Protein AF-A0A5E4ME98-F1 (afdb_monomer)

Nearest PDB structures (foldseek):
  7upt-assembly1_D  TM=8.943E-01  e=2.321E-03  Homo sapiens

Foldseek 3Di:
DVVVVVVVVCVVPPPCPVVLVVLLVLLVVQCVVVVVPPPPDDDSVNSNVSSVDDDPVVDPDDPVNDPDCVVVVVVCCQQAVVCVVCVVVCVVPPVRHHDPDDDDDDD

Sequence (107 aa):
MAYFCVPWLIRKLNPNKQQKQRFEEIGREKLKSLGAKNVKNLTDHELMIASQLVILCDITVSWKSIAGLSAVIDGIKQTVIFPVQRKELLRNSTLTNPPRGILFKIE

pLDDT: mean 80.95, std 8.83, range [54.0, 91.25]

Organism: NCBI:txid506608

Mean predicted aligned error: 9.99 Å

Secondary structure (DSSP, 8-state):
-HHHHHHHHHHHS-THHHHHHHHHHHHHHHHHHTT-TT-----HHHHHHHHT---GGG----GGG--S-HHHHHHHIIIIIHHHH-HHHHTT-GGGPPPS-------

Solvent-accessible surface area (backbone atoms only — not comparable to full-atom values): 6807 Å² total; per-residue (Å²): 120,68,81,70,48,51,65,54,50,55,64,69,66,45,80,58,60,65,55,53,54,51,33,39,52,49,7,51,51,50,43,56,76,68,64,58,86,80,76,76,84,76,50,76,69,53,26,44,54,40,40,70,62,80,60,74,88,77,56,88,76,53,81,85,77,56,79,96,46,63,73,60,52,53,51,44,43,64,51,43,48,45,35,68,76,41,45,83,82,42,73,88,41,87,84,60,57,50,70,92,74,84,84,90,80,88,131

InterPro domains:
  IPR027417 P-loop containing nucleoside triphosphate hydrolase [G3DSA:3.40.50.300] (40-105)
  IPR051701 Mitochondrial Outer Membrane Translocase MSP1 Subfamily [PTHR45644] (27-103)

Structure (mmCIF, N/CA/C/O backbone):
data_AF-A0A5E4ME98-F1
#
_entry.id   AF-A0A5E4ME98-F1
#
loop_
_atom_site.group_PDB
_atom_site.id
_atom_site.type_symbol
_atom_site.label_atom_id
_atom_site.label_alt_id
_atom_site.label_comp_id
_atom_site.label_asym_id
_atom_site.label_entity_id
_atom_site.label_seq_id
_atom_site.pdbx_PDB_ins_code
_atom_site.Cartn_x
_atom_site.Cartn_y
_atom_site.Cartn_z
_atom_site.occupancy
_atom_site.B_iso_or_equiv
_atom_site.auth_seq_id
_atom_site.auth_comp_id
_atom_site.auth_asym_id
_atom_site.auth_atom_id
_atom_site.pdbx_PDB_model_num
ATOM 1 N N . MET A 1 1 ? 26.443 -22.511 -38.219 1.00 54.00 1 MET A N 1
ATOM 2 C CA . MET A 1 1 ? 25.316 -21.628 -38.608 1.00 54.00 1 MET A CA 1
ATOM 3 C C . MET A 1 1 ? 24.062 -21.816 -37.752 1.00 54.00 1 MET A C 1
ATOM 5 O O . MET A 1 1 ? 23.459 -20.816 -37.391 1.00 54.00 1 MET A O 1
ATOM 9 N N . ALA A 1 2 ? 23.697 -23.038 -37.337 1.00 61.97 2 ALA A N 1
ATOM 10 C CA . ALA A 1 2 ? 22.519 -23.258 -36.481 1.00 61.97 2 ALA A CA 1
ATOM 11 C C . ALA A 1 2 ? 22.651 -22.698 -35.042 1.00 61.97 2 ALA A C 1
ATOM 13 O O . ALA A 1 2 ? 21.692 -22.142 -34.515 1.00 61.97 2 ALA A O 1
ATOM 14 N N . TYR A 1 3 ? 23.845 -22.755 -34.433 1.00 70.88 3 TYR A N 1
ATOM 15 C CA . TYR A 1 3 ? 24.080 -22.306 -33.047 1.00 70.88 3 TYR A CA 1
ATOM 16 C C . TYR A 1 3 ? 23.782 -20.820 -32.788 1.00 70.88 3 TYR A C 1
ATOM 18 O O . TYR A 1 3 ? 23.370 -20.462 -31.690 1.00 70.88 3 TYR A O 1
ATOM 26 N N . PHE A 1 4 ? 23.932 -19.956 -33.796 1.00 72.44 4 PHE A N 1
ATOM 27 C CA . PHE A 1 4 ? 23.635 -18.525 -33.663 1.00 72.44 4 PHE A CA 1
ATOM 28 C C . PHE A 1 4 ? 22.148 -18.194 -33.867 1.00 72.44 4 PHE A C 1
ATOM 30 O O . PHE A 1 4 ? 21.682 -17.156 -33.401 1.00 72.44 4 PHE A O 1
ATOM 37 N N . CYS A 1 5 ? 21.381 -19.072 -34.523 1.00 70.75 5 CYS A N 1
ATOM 38 C CA . CYS A 1 5 ? 19.966 -18.828 -34.812 1.00 70.75 5 CYS A CA 1
ATOM 39 C C . CYS A 1 5 ? 19.063 -19.155 -33.606 1.00 70.75 5 CYS A C 1
ATOM 41 O O . CYS A 1 5 ? 18.046 -18.498 -33.384 1.00 70.75 5 CYS A O 1
ATOM 43 N N . VAL A 1 6 ? 19.477 -20.115 -32.770 1.00 76.38 6 VAL A N 1
ATOM 44 C CA . VAL A 1 6 ? 18.716 -20.588 -31.600 1.00 76.38 6 VAL A CA 1
ATOM 45 C C . VAL A 1 6 ? 18.459 -19.483 -30.554 1.00 76.38 6 VAL A C 1
ATOM 47 O O . VAL A 1 6 ? 17.296 -19.283 -30.199 1.00 76.38 6 VAL A O 1
ATOM 50 N N . PRO A 1 7 ? 19.449 -18.680 -30.100 1.00 73.69 7 PRO A N 1
ATOM 51 C CA . PRO A 1 7 ? 19.195 -17.596 -29.143 1.00 73.69 7 PRO A CA 1
ATOM 52 C C . PRO A 1 7 ? 18.265 -16.505 -29.691 1.00 73.69 7 PRO A C 1
ATOM 54 O O . PRO A 1 7 ? 17.493 -15.909 -28.941 1.00 73.69 7 PRO A O 1
ATOM 57 N N . TRP A 1 8 ? 18.322 -16.231 -30.998 1.00 75.50 8 TRP A N 1
ATOM 58 C CA . TRP A 1 8 ? 17.464 -15.239 -31.648 1.00 75.50 8 TRP A CA 1
ATOM 59 C C . TRP A 1 8 ? 16.014 -15.723 -31.743 1.00 75.50 8 TRP A C 1
ATOM 61 O O . TRP A 1 8 ? 15.088 -14.970 -31.432 1.00 75.50 8 TRP A O 1
ATOM 71 N N . LEU A 1 9 ? 15.823 -17.000 -32.086 1.00 75.81 9 LEU A N 1
ATOM 72 C CA . LEU A 1 9 ? 14.510 -17.632 -32.162 1.00 75.81 9 LEU A CA 1
ATOM 73 C C . LEU A 1 9 ? 13.844 -17.708 -30.778 1.00 75.81 9 LEU A C 1
ATOM 75 O O . LEU A 1 9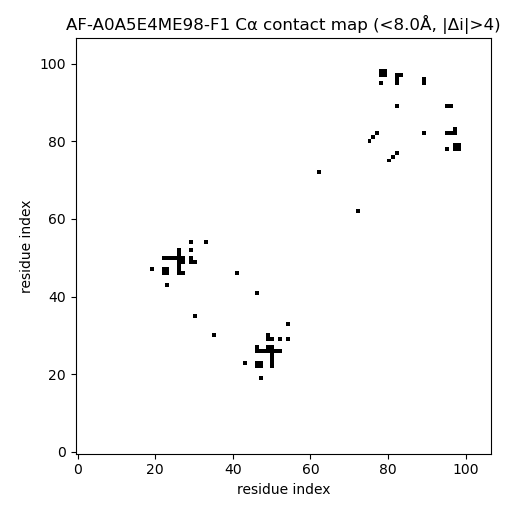 ? 12.689 -17.314 -30.637 1.00 75.81 9 LEU A O 1
ATOM 79 N N . ILE A 1 10 ? 14.595 -18.086 -29.737 1.00 74.00 10 ILE A N 1
ATOM 80 C CA . ILE A 1 10 ? 14.123 -18.097 -28.340 1.00 74.00 10 ILE A CA 1
ATOM 81 C C . ILE A 1 10 ? 13.761 -16.679 -27.862 1.00 74.00 10 ILE A C 1
ATOM 83 O O . ILE A 1 10 ? 12.774 -16.489 -27.150 1.00 74.00 10 ILE A O 1
ATOM 87 N N . ARG A 1 11 ? 14.517 -15.648 -28.269 1.00 65.50 11 ARG A N 1
ATOM 88 C CA . ARG A 1 11 ? 14.200 -14.245 -27.939 1.00 65.50 11 ARG A CA 1
ATOM 89 C C . ARG A 1 11 ? 12.941 -13.731 -28.644 1.00 65.50 11 ARG A C 1
ATOM 91 O O . ARG A 1 11 ? 12.240 -12.912 -28.054 1.00 65.50 11 ARG A O 1
ATOM 98 N N . LYS A 1 12 ? 12.651 -14.186 -29.869 1.00 68.50 12 LYS A N 1
ATOM 99 C CA . LYS A 1 12 ? 11.428 -13.824 -30.612 1.00 68.50 12 LYS A CA 1
ATOM 100 C C . LYS A 1 12 ? 10.190 -14.605 -30.168 1.00 68.50 12 LYS A C 1
ATOM 102 O O . LYS A 1 12 ? 9.106 -14.037 -30.170 1.00 68.50 12 LYS A O 1
ATOM 107 N N . LEU A 1 13 ? 10.349 -15.868 -29.774 1.00 69.44 13 LEU A N 1
ATOM 108 C CA . LEU A 1 13 ? 9.254 -16.733 -29.322 1.00 69.44 13 LEU A CA 1
ATOM 109 C C . LEU A 1 13 ? 8.860 -16.516 -27.859 1.00 69.44 13 LEU A C 1
ATOM 111 O O . LEU A 1 13 ? 7.925 -17.155 -27.403 1.00 69.44 13 LEU A O 1
ATOM 115 N N . ASN A 1 14 ? 9.547 -15.645 -27.113 1.00 68.00 14 ASN A N 1
ATOM 116 C CA . ASN A 1 14 ? 9.215 -15.359 -25.719 1.00 68.00 14 ASN A CA 1
ATOM 117 C C . ASN A 1 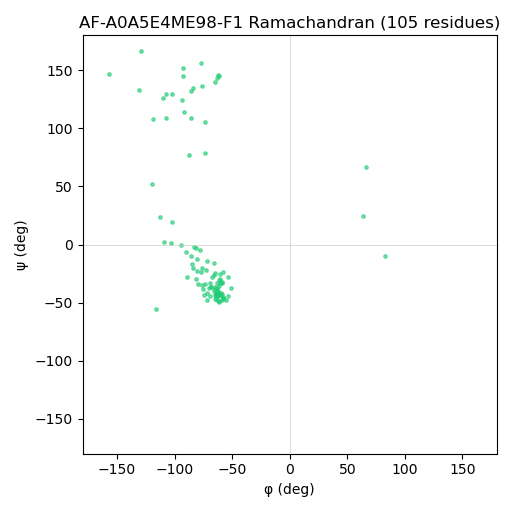14 ? 7.932 -14.501 -25.624 1.00 68.00 14 ASN A C 1
ATOM 119 O O . ASN A 1 14 ? 8.001 -13.286 -25.838 1.00 68.00 14 ASN A O 1
ATOM 123 N N . PRO A 1 15 ? 6.772 -15.072 -25.236 1.00 69.19 15 PRO A N 1
ATOM 124 C CA . PRO A 1 15 ? 5.491 -14.354 -25.225 1.00 69.19 15 PRO A CA 1
ATOM 125 C C . PRO A 1 15 ? 5.404 -13.310 -24.098 1.00 69.19 15 PRO A C 1
ATOM 127 O O . PRO A 1 15 ? 4.543 -12.435 -24.105 1.00 69.19 15 PRO A O 1
ATOM 130 N N . ASN A 1 16 ? 6.316 -13.372 -23.124 1.00 74.00 16 ASN A N 1
ATOM 131 C CA . ASN A 1 16 ? 6.293 -12.527 -21.932 1.00 74.00 16 ASN A CA 1
ATOM 132 C C . ASN A 1 16 ? 6.960 -11.150 -22.154 1.00 74.00 16 ASN A C 1
ATOM 134 O O . ASN A 1 16 ? 6.723 -10.214 -21.397 1.00 74.00 16 ASN A O 1
ATOM 138 N N . LYS A 1 17 ? 7.759 -10.973 -23.220 1.00 77.25 17 LYS A N 1
ATOM 139 C CA . LYS A 1 17 ? 8.498 -9.715 -23.450 1.00 77.25 17 LYS A CA 1
ATOM 140 C C . LYS A 1 17 ? 7.569 -8.509 -23.646 1.00 77.25 17 LYS A C 1
ATOM 142 O O . LYS A 1 17 ? 7.832 -7.447 -23.095 1.00 77.25 17 LYS A O 1
ATOM 147 N N . GLN A 1 18 ? 6.477 -8.686 -24.391 1.00 78.75 18 GLN A N 1
ATOM 148 C CA . GLN A 1 18 ? 5.482 -7.628 -24.604 1.00 78.75 18 GLN A CA 1
ATOM 149 C C . GLN A 1 18 ? 4.716 -7.292 -23.321 1.00 78.75 18 GLN A C 1
ATOM 151 O O . GLN A 1 18 ? 4.406 -6.133 -23.074 1.00 78.75 18 GLN A O 1
ATOM 156 N N . GLN A 1 19 ? 4.430 -8.298 -22.490 1.00 79.31 19 GLN A N 1
ATOM 157 C CA . GLN A 1 19 ? 3.757 -8.087 -21.211 1.00 79.31 19 GLN A CA 1
ATOM 158 C C . GLN A 1 19 ? 4.633 -7.252 -20.272 1.00 79.31 19 GLN A C 1
ATOM 160 O O . GLN A 1 19 ? 4.156 -6.258 -19.736 1.00 79.31 19 GLN A O 1
ATOM 165 N N . LYS A 1 20 ? 5.926 -7.583 -20.149 1.00 81.94 20 LYS A N 1
ATOM 166 C CA . LYS A 1 20 ? 6.887 -6.811 -19.339 1.00 81.94 20 LYS A CA 1
ATOM 167 C C . LYS A 1 20 ? 6.949 -5.337 -19.734 1.00 81.94 20 LYS A C 1
ATOM 169 O O . LYS A 1 20 ? 6.807 -4.484 -18.868 1.00 81.94 20 LYS A O 1
ATOM 174 N N . GLN A 1 21 ? 7.055 -5.050 -21.032 1.00 83.06 21 GLN A N 1
ATOM 175 C CA . GLN A 1 21 ? 7.077 -3.672 -21.541 1.00 83.06 21 GLN A CA 1
ATOM 176 C C . GLN A 1 21 ? 5.804 -2.894 -21.173 1.00 83.06 21 GLN A C 1
ATOM 178 O O . GLN A 1 21 ? 5.891 -1.756 -20.724 1.00 83.06 21 GLN A O 1
ATOM 183 N N . ARG A 1 22 ? 4.623 -3.521 -21.265 1.00 84.56 22 ARG A N 1
ATOM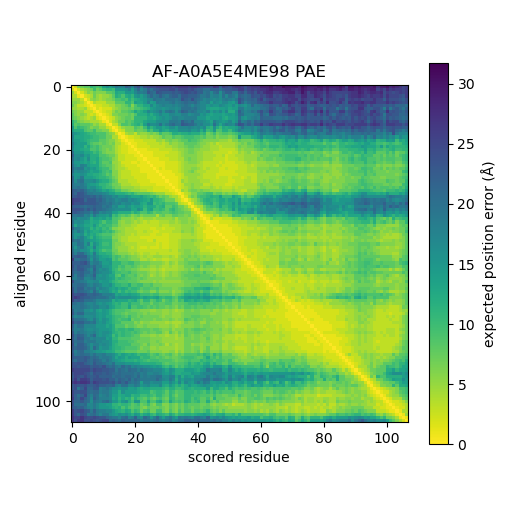 184 C CA . ARG A 1 22 ? 3.361 -2.889 -20.838 1.00 84.56 22 ARG A CA 1
ATOM 185 C C . ARG A 1 22 ? 3.348 -2.570 -19.342 1.00 84.56 22 ARG A C 1
ATOM 187 O O . ARG A 1 22 ? 2.916 -1.490 -18.955 1.00 84.56 22 ARG A O 1
ATOM 194 N N . PHE A 1 23 ? 3.819 -3.487 -18.494 1.00 82.81 23 PHE A N 1
ATOM 195 C CA . PHE A 1 23 ? 3.899 -3.240 -17.049 1.00 82.81 23 PHE A CA 1
ATOM 196 C C . PHE A 1 23 ? 4.883 -2.115 -16.719 1.00 82.81 23 PHE A C 1
ATOM 198 O O . PHE A 1 23 ? 4.594 -1.288 -15.857 1.00 82.81 23 PHE A O 1
ATOM 205 N N . GLU A 1 24 ? 6.006 -2.033 -17.431 1.00 83.31 24 GLU A N 1
ATOM 206 C CA . GLU A 1 24 ? 6.961 -0.931 -17.289 1.00 83.31 24 GLU A CA 1
ATOM 207 C C . GLU A 1 24 ? 6.341 0.420 -17.666 1.00 83.31 24 GLU A C 1
ATOM 209 O O . GLU A 1 24 ? 6.518 1.398 -16.938 1.00 83.31 24 GLU A O 1
ATOM 214 N N . GLU A 1 25 ? 5.594 0.484 -18.770 1.00 86.81 25 GLU A N 1
ATOM 215 C CA . GLU A 1 25 ? 4.887 1.694 -19.207 1.00 86.81 25 GLU A CA 1
ATOM 216 C C . GLU A 1 25 ? 3.850 2.146 -18.169 1.00 86.81 25 GLU A C 1
ATOM 218 O O . GLU A 1 25 ? 3.894 3.296 -17.721 1.00 86.81 25 GLU A O 1
ATOM 223 N N . ILE A 1 26 ? 2.997 1.226 -17.706 1.00 86.94 26 ILE A N 1
ATOM 224 C CA . ILE A 1 26 ? 1.980 1.488 -16.674 1.00 86.94 26 ILE A CA 1
ATOM 225 C C . ILE A 1 26 ? 2.637 1.931 -15.359 1.00 86.94 26 ILE A C 1
ATOM 227 O O . ILE A 1 26 ? 2.187 2.882 -14.720 1.00 86.94 26 ILE A O 1
ATOM 231 N N . GLY A 1 27 ? 3.720 1.268 -14.943 1.00 85.81 27 GLY A N 1
ATOM 232 C CA . GLY A 1 27 ? 4.464 1.629 -13.736 1.00 85.81 27 GLY A CA 1
ATOM 233 C C . GLY A 1 27 ? 5.047 3.038 -13.817 1.00 85.81 27 GLY A C 1
ATOM 234 O O . GLY A 1 27 ? 4.925 3.814 -12.868 1.00 85.81 27 GLY A O 1
ATOM 235 N N . ARG A 1 28 ? 5.615 3.414 -14.970 1.00 84.12 28 ARG A N 1
ATOM 236 C CA . ARG A 1 28 ? 6.119 4.777 -15.206 1.00 84.12 28 ARG A CA 1
ATOM 237 C C . ARG A 1 28 ? 5.000 5.810 -15.175 1.00 84.12 28 ARG A C 1
ATOM 239 O O . ARG A 1 28 ? 5.200 6.882 -14.609 1.00 84.12 28 ARG A O 1
ATOM 246 N N . GLU A 1 29 ? 3.853 5.518 -15.776 1.00 87.56 29 GLU A N 1
ATOM 247 C CA . GLU A 1 29 ? 2.697 6.418 -15.767 1.00 87.56 29 GLU A CA 1
ATOM 248 C C . GLU A 1 29 ? 2.175 6.643 -14.344 1.00 87.56 29 GLU A C 1
ATOM 250 O O . GLU A 1 29 ? 2.058 7.787 -13.905 1.00 87.56 29 GLU A O 1
ATOM 255 N N . LYS A 1 30 ? 1.987 5.571 -13.569 1.00 86.88 30 LYS A N 1
ATOM 256 C CA . LYS A 1 30 ? 1.560 5.664 -12.166 1.00 86.88 30 LYS A CA 1
ATOM 257 C C . LYS A 1 30 ? 2.529 6.476 -11.304 1.00 86.88 30 LYS A C 1
ATOM 259 O O . LYS A 1 30 ? 2.099 7.312 -10.511 1.00 86.88 30 LYS A O 1
ATOM 264 N N . LEU A 1 31 ? 3.838 6.284 -11.481 1.00 85.50 31 LEU A N 1
ATOM 265 C CA . LEU A 1 31 ? 4.858 7.061 -10.764 1.00 85.50 31 LEU A CA 1
ATOM 266 C C . LEU A 1 31 ? 4.838 8.549 -11.140 1.00 85.50 31 LEU A C 1
ATOM 268 O O . LEU A 1 31 ? 5.043 9.400 -10.269 1.00 85.50 31 LEU A O 1
ATOM 272 N N . LYS A 1 32 ? 4.562 8.870 -12.412 1.00 84.88 32 LYS A N 1
ATOM 273 C CA . LYS A 1 32 ? 4.368 10.257 -12.862 1.00 84.88 32 LYS A CA 1
ATOM 274 C C 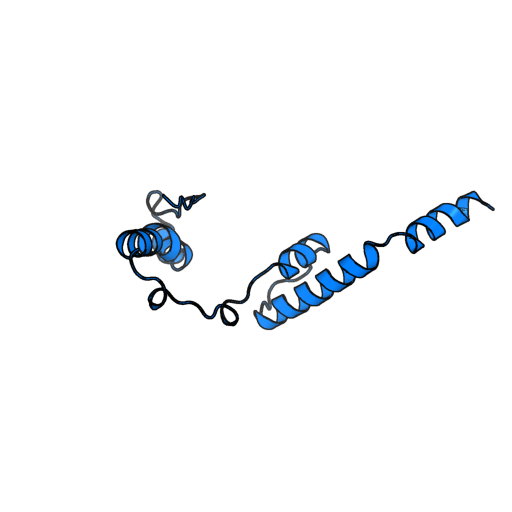. LYS A 1 32 ? 3.145 10.884 -12.194 1.00 84.88 32 LYS A C 1
ATOM 276 O O . LYS A 1 32 ? 3.264 11.993 -11.676 1.00 84.88 32 LYS A O 1
ATOM 281 N N . SER A 1 33 ? 2.020 10.171 -12.139 1.00 84.25 33 SER A N 1
ATOM 282 C CA . SER A 1 33 ? 0.784 10.642 -11.493 1.00 84.25 33 SER A CA 1
ATOM 283 C C . SER A 1 33 ? 0.954 10.904 -9.993 1.00 84.25 33 SER A C 1
ATOM 285 O O . SER A 1 33 ? 0.329 11.809 -9.450 1.00 84.25 33 SER A O 1
ATOM 287 N N . LEU A 1 34 ? 1.848 10.169 -9.322 1.00 82.12 34 LEU A N 1
ATOM 288 C CA . LEU A 1 34 ? 2.194 10.380 -7.910 1.00 82.12 34 LEU A CA 1
ATOM 289 C C . LEU A 1 34 ? 3.155 11.561 -7.673 1.00 82.12 34 LEU A C 1
ATOM 291 O O . LEU A 1 34 ? 3.471 11.872 -6.525 1.00 82.12 34 LEU A O 1
ATOM 295 N N . GLY A 1 35 ? 3.655 12.216 -8.728 1.00 78.69 35 GLY A N 1
ATOM 296 C CA . GLY A 1 35 ? 4.568 13.356 -8.603 1.00 78.69 35 GLY A CA 1
ATOM 297 C C . GLY A 1 35 ? 5.909 12.996 -7.954 1.00 78.69 35 GLY A C 1
ATOM 298 O O . GLY A 1 35 ? 6.561 13.861 -7.362 1.00 78.69 35 GLY A O 1
ATOM 299 N N . ALA A 1 36 ? 6.327 11.729 -8.036 1.00 71.81 36 ALA A N 1
ATOM 300 C CA . ALA A 1 36 ? 7.501 11.209 -7.348 1.00 71.81 36 ALA A CA 1
ATOM 301 C C . ALA A 1 36 ? 8.806 11.707 -8.010 1.00 71.81 36 ALA A C 1
ATOM 303 O O . ALA A 1 36 ? 9.466 10.999 -8.766 1.00 71.81 36 ALA A O 1
ATOM 304 N N . LYS A 1 37 ? 9.194 12.956 -7.716 1.00 58.72 37 LYS A N 1
ATOM 305 C CA . LYS A 1 37 ? 10.367 13.645 -8.296 1.00 58.72 37 LYS A CA 1
ATOM 306 C C . LYS A 1 37 ? 11.722 13.027 -7.910 1.00 58.72 37 LYS A C 1
ATOM 308 O O . LYS A 1 37 ? 12.725 13.314 -8.556 1.00 58.72 37 LYS A O 1
ATOM 313 N N . ASN A 1 38 ? 11.755 12.187 -6.872 1.00 59.47 38 ASN A N 1
ATOM 314 C CA . ASN A 1 38 ? 12.988 11.658 -6.276 1.00 59.47 38 ASN A CA 1
ATOM 315 C C . ASN A 1 38 ? 13.312 10.205 -6.649 1.00 59.47 38 ASN A C 1
ATOM 317 O O . ASN A 1 38 ? 14.327 9.686 -6.191 1.00 59.47 38 ASN A O 1
ATOM 321 N N . VAL A 1 39 ? 12.504 9.539 -7.480 1.00 65.25 39 VAL A N 1
ATOM 322 C CA . VAL A 1 39 ? 12.762 8.139 -7.850 1.00 65.25 39 VAL A CA 1
ATOM 323 C C . VAL A 1 39 ? 13.687 8.095 -9.064 1.00 65.25 39 VAL A C 1
ATOM 325 O O . VAL A 1 39 ? 13.257 7.940 -10.206 1.00 65.25 39 VAL A O 1
ATOM 328 N N . LYS A 1 40 ? 14.979 8.329 -8.828 1.00 65.31 40 LYS A N 1
ATOM 329 C CA . LYS A 1 40 ? 16.011 8.191 -9.861 1.00 65.31 40 LYS A CA 1
ATOM 330 C C . LYS A 1 40 ? 16.469 6.733 -9.913 1.00 65.31 40 LYS A C 1
ATOM 332 O O . LYS A 1 40 ? 16.806 6.171 -8.880 1.00 65.31 40 LYS A O 1
ATOM 337 N N . ASN A 1 41 ? 16.524 6.177 -11.125 1.00 69.19 41 ASN A N 1
ATOM 338 C CA . ASN A 1 41 ? 17.039 4.839 -11.450 1.00 69.19 41 ASN A CA 1
ATOM 339 C C . ASN A 1 41 ? 16.211 3.671 -10.880 1.00 69.19 41 ASN A C 1
ATOM 341 O O . ASN A 1 41 ? 16.707 2.921 -10.048 1.00 69.19 41 ASN A O 1
ATOM 345 N N . LEU A 1 42 ? 14.970 3.491 -11.353 1.00 78.88 42 LEU A N 1
ATOM 346 C CA . LEU A 1 42 ? 14.240 2.243 -11.094 1.00 78.88 42 LEU A CA 1
ATOM 347 C C . LEU A 1 42 ? 14.760 1.114 -11.984 1.00 78.88 42 LEU A C 1
ATOM 349 O O . LEU A 1 42 ? 14.932 1.296 -13.193 1.00 78.88 42 LEU A O 1
ATOM 353 N N . THR A 1 43 ? 14.926 -0.059 -11.385 1.00 84.44 43 THR A N 1
ATOM 354 C CA . THR A 1 43 ? 15.195 -1.313 -12.100 1.00 84.44 43 THR A CA 1
ATOM 355 C C . THR A 1 43 ? 13.901 -1.848 -12.730 1.00 84.44 43 THR A C 1
ATOM 357 O O . THR A 1 43 ? 12.812 -1.583 -12.220 1.00 84.44 43 THR A O 1
ATOM 360 N N . ASP A 1 44 ? 13.988 -2.667 -13.783 1.00 81.69 44 ASP A N 1
ATOM 361 C CA . ASP A 1 44 ? 12.821 -3.302 -14.431 1.00 81.69 44 ASP A CA 1
ATOM 362 C C . ASP A 1 44 ? 11.901 -4.025 -13.425 1.00 81.69 44 ASP A C 1
ATOM 364 O O . ASP A 1 44 ? 10.675 -3.952 -13.503 1.00 81.69 44 ASP A O 1
ATOM 368 N N . HIS A 1 45 ? 12.485 -4.671 -12.410 1.00 85.06 45 HIS A N 1
ATOM 369 C CA . HIS A 1 45 ? 11.736 -5.319 -11.330 1.00 85.06 45 HIS A CA 1
ATOM 370 C C . HIS A 1 45 ? 10.964 -4.328 -10.449 1.00 85.06 45 HIS A C 1
ATOM 372 O O . HIS A 1 45 ? 9.828 -4.600 -10.065 1.00 85.06 45 HIS A O 1
ATOM 378 N N . GLU A 1 46 ? 11.548 -3.174 -10.140 1.00 84.38 46 GLU A N 1
ATOM 379 C CA . GLU A 1 46 ? 10.895 -2.141 -9.334 1.00 84.38 46 GLU A CA 1
ATOM 380 C C . GLU A 1 46 ? 9.810 -1.422 -10.137 1.00 84.38 46 GLU A C 1
ATOM 382 O O . GLU A 1 46 ? 8.766 -1.089 -9.583 1.00 84.38 46 GLU A O 1
ATOM 387 N N . LEU A 1 47 ? 10.004 -1.249 -11.450 1.00 85.56 47 LEU A N 1
ATOM 388 C CA . LEU A 1 47 ? 8.966 -0.761 -12.363 1.00 85.56 47 LEU A CA 1
ATOM 389 C C . LEU A 1 47 ? 7.778 -1.723 -12.441 1.00 85.56 47 LEU A C 1
ATOM 391 O O . LEU A 1 47 ? 6.626 -1.284 -12.425 1.00 85.56 47 LEU A O 1
ATOM 395 N N . MET A 1 48 ? 8.043 -3.030 -12.463 1.00 86.56 48 MET A N 1
ATOM 396 C CA . MET A 1 48 ? 6.994 -4.045 -12.396 1.00 86.56 48 MET A CA 1
ATOM 397 C C . MET A 1 48 ? 6.199 -3.938 -11.087 1.00 86.56 48 MET A C 1
ATOM 399 O O . MET A 1 48 ? 4.970 -3.952 -11.128 1.00 86.56 48 MET A O 1
ATOM 403 N N . ILE A 1 49 ? 6.863 -3.753 -9.941 1.00 88.25 49 ILE A N 1
ATOM 404 C CA . ILE A 1 49 ? 6.184 -3.512 -8.654 1.00 88.25 49 ILE A CA 1
ATOM 405 C C . ILE A 1 49 ? 5.406 -2.188 -8.696 1.00 88.25 49 ILE A C 1
ATOM 407 O O . ILE A 1 49 ? 4.254 -2.126 -8.271 1.00 88.25 49 ILE A O 1
ATOM 411 N N . ALA A 1 50 ? 5.991 -1.137 -9.272 1.00 88.12 50 ALA A N 1
ATOM 412 C CA . ALA A 1 50 ? 5.345 0.164 -9.403 1.00 88.12 50 ALA A CA 1
ATOM 413 C C . ALA A 1 50 ? 4.053 0.095 -10.233 1.00 88.12 50 ALA A C 1
ATOM 415 O O . ALA A 1 50 ? 3.088 0.797 -9.931 1.00 88.12 50 ALA A O 1
ATOM 416 N N . SER A 1 51 ? 3.989 -0.792 -11.231 1.00 86.81 51 SER A N 1
ATOM 417 C CA . SER A 1 51 ? 2.776 -1.026 -12.028 1.00 86.81 51 SER A CA 1
ATOM 418 C C . SER A 1 51 ? 1.588 -1.522 -11.194 1.00 86.81 51 SER A C 1
ATOM 420 O O . SER A 1 51 ? 0.435 -1.277 -11.552 1.00 86.81 51 SER A O 1
ATOM 422 N N . GLN A 1 52 ? 1.853 -2.160 -10.053 1.00 88.25 52 GLN A N 1
ATOM 423 C CA . GLN A 1 52 ? 0.842 -2.697 -9.139 1.00 88.25 52 GLN A CA 1
ATOM 424 C C . GLN A 1 52 ? 0.412 -1.690 -8.063 1.00 88.25 52 GLN A C 1
ATOM 426 O O . GLN A 1 52 ? -0.532 -1.958 -7.323 1.00 88.25 52 GLN A O 1
ATOM 431 N N . LEU A 1 53 ? 1.060 -0.523 -7.981 1.00 89.00 53 LEU A N 1
ATOM 432 C CA . LEU A 1 53 ? 0.666 0.525 -7.042 1.00 89.00 53 LEU A CA 1
ATOM 433 C C . LEU A 1 53 ? -0.746 1.030 -7.354 1.00 89.00 53 LEU A C 1
ATOM 435 O O . LEU A 1 53 ? -1.142 1.160 -8.516 1.00 89.00 53 LEU A O 1
ATOM 439 N N . VAL A 1 54 ? -1.493 1.337 -6.300 1.00 88.31 54 VAL A N 1
ATOM 440 C CA . VAL A 1 54 ? -2.837 1.917 -6.380 1.00 88.31 54 VAL A CA 1
ATOM 441 C C . VAL A 1 54 ? -2.755 3.376 -5.952 1.00 88.31 54 VAL A C 1
ATOM 443 O O . VAL A 1 54 ? -2.174 3.688 -4.910 1.00 88.31 54 VAL A O 1
ATOM 446 N N . ILE A 1 55 ? -3.313 4.273 -6.764 1.00 86.56 55 ILE A N 1
ATOM 447 C CA . ILE A 1 55 ? -3.364 5.704 -6.463 1.00 86.56 55 ILE A CA 1
ATOM 448 C C . ILE A 1 55 ? -4.582 5.956 -5.573 1.00 86.56 55 ILE A C 1
ATOM 450 O O . ILE A 1 55 ? -5.670 5.457 -5.839 1.00 86.56 55 ILE A O 1
ATOM 454 N N . LEU A 1 56 ? -4.408 6.749 -4.512 1.00 84.88 56 LEU A N 1
ATOM 455 C CA . LEU A 1 56 ? -5.476 7.019 -3.541 1.00 84.88 56 LEU A CA 1
ATOM 456 C C . LEU A 1 56 ? -6.723 7.653 -4.179 1.00 84.88 56 LEU A C 1
ATOM 458 O O . LEU A 1 56 ? -7.828 7.380 -3.728 1.00 84.88 56 LEU A O 1
ATOM 462 N N . CYS A 1 57 ? -6.551 8.463 -5.228 1.00 83.62 57 CYS A N 1
ATOM 463 C CA . CYS A 1 57 ? -7.652 9.095 -5.960 1.00 83.62 57 CYS A CA 1
ATOM 464 C C . CYS A 1 57 ? -8.568 8.094 -6.684 1.00 83.62 57 CYS A C 1
ATOM 466 O O . CYS A 1 57 ? -9.728 8.418 -6.917 1.00 83.62 57 CYS A O 1
ATOM 468 N N . ASP A 1 58 ? -8.074 6.896 -7.013 1.00 86.06 58 ASP A N 1
ATOM 469 C CA . ASP A 1 58 ? -8.863 5.862 -7.699 1.00 86.06 58 ASP A CA 1
ATOM 470 C C . ASP A 1 58 ? -9.769 5.087 -6.723 1.00 86.06 58 ASP A C 1
ATOM 472 O O . ASP A 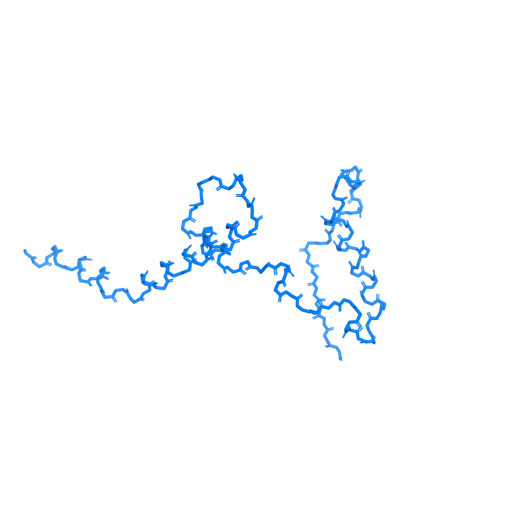1 58 ? -10.661 4.344 -7.135 1.00 86.06 58 ASP A O 1
ATOM 476 N N . ILE A 1 59 ? -9.552 5.242 -5.412 1.00 89.81 59 ILE A N 1
ATOM 477 C CA . ILE A 1 59 ? -10.319 4.558 -4.372 1.00 89.81 59 ILE A CA 1
ATOM 478 C C . ILE A 1 59 ? -11.576 5.381 -4.065 1.00 89.81 59 ILE A C 1
ATOM 480 O O . ILE A 1 59 ? -11.515 6.433 -3.435 1.00 89.81 59 ILE A O 1
ATOM 484 N N . THR A 1 60 ? -12.738 4.878 -4.479 1.00 91.12 60 THR A N 1
ATOM 485 C CA . THR A 1 60 ? -14.036 5.561 -4.316 1.00 91.12 60 THR A CA 1
ATOM 486 C C . THR A 1 60 ? -14.717 5.303 -2.968 1.00 91.12 60 THR A C 1
ATOM 488 O O . THR A 1 60 ? -15.710 5.949 -2.635 1.00 91.12 60 THR A O 1
ATOM 491 N N . VAL A 1 61 ? -14.200 4.362 -2.176 1.00 91.25 61 VAL A N 1
ATOM 492 C CA . VAL A 1 61 ? -14.770 3.958 -0.883 1.00 91.25 61 VAL A CA 1
ATOM 493 C C . VAL A 1 61 ? -14.158 4.746 0.274 1.00 91.25 61 VAL A C 1
ATOM 495 O O . VAL A 1 61 ? -12.971 5.066 0.273 1.00 91.25 61 VAL A O 1
ATOM 498 N N . SER A 1 62 ? -14.961 5.042 1.298 1.00 89.88 62 SER A N 1
ATOM 499 C CA . SER A 1 62 ? -14.507 5.754 2.501 1.00 89.88 62 SER A CA 1
ATOM 500 C C . SER A 1 62 ? -14.925 5.012 3.768 1.00 89.88 62 SER A C 1
ATOM 502 O O . SER A 1 62 ? -15.801 4.157 3.742 1.00 89.88 62 SER A O 1
ATOM 504 N N . TRP A 1 63 ? -14.373 5.374 4.925 1.00 88.62 63 TRP A N 1
ATOM 505 C CA . TRP A 1 63 ? -14.782 4.763 6.199 1.00 88.62 63 TRP A CA 1
ATOM 506 C C . TRP A 1 63 ? -16.280 4.912 6.501 1.00 88.62 63 TRP A C 1
ATOM 508 O O . TRP A 1 63 ? -16.832 4.101 7.233 1.00 88.62 63 TRP A O 1
ATOM 518 N N . LYS A 1 64 ? -16.946 5.922 5.923 1.00 88.38 64 LYS A N 1
ATOM 519 C CA . LYS A 1 64 ? -18.392 6.134 6.074 1.00 88.38 64 LYS A CA 1
ATOM 520 C C . LYS A 1 64 ? -19.232 5.166 5.240 1.00 88.38 64 LYS A C 1
ATOM 522 O O . LYS A 1 64 ? -20.404 4.994 5.543 1.00 88.38 64 LYS A O 1
ATOM 527 N N . SER A 1 65 ? -18.659 4.552 4.202 1.00 89.81 65 SER A N 1
ATOM 528 C CA . SER A 1 65 ? -19.368 3.562 3.384 1.00 89.81 65 SER A CA 1
ATOM 529 C C . SER A 1 65 ? -19.358 2.157 3.997 1.00 89.81 65 SER A C 1
ATOM 531 O O . SER A 1 65 ? -19.944 1.251 3.418 1.00 89.81 65 SER A O 1
ATOM 533 N N . ILE A 1 66 ? -18.702 1.957 5.147 1.00 88.62 66 ILE A N 1
ATOM 534 C CA . ILE A 1 66 ? -18.612 0.663 5.833 1.00 88.62 66 ILE A CA 1
ATOM 535 C C . ILE A 1 66 ? -19.492 0.714 7.087 1.00 88.62 66 ILE A C 1
ATOM 537 O O . ILE A 1 66 ? -19.161 1.394 8.057 1.00 88.62 66 ILE A O 1
ATOM 541 N N . ALA A 1 67 ? -20.613 -0.006 7.075 1.00 86.50 67 ALA A N 1
ATOM 542 C CA . ALA A 1 67 ? -21.520 -0.115 8.218 1.00 86.50 67 ALA A CA 1
ATOM 543 C C . ALA A 1 67 ? -21.185 -1.336 9.096 1.00 86.50 67 ALA A C 1
ATOM 545 O O . ALA A 1 67 ? -20.664 -2.336 8.612 1.00 86.50 67 ALA A O 1
ATOM 546 N N . GLY A 1 68 ? -21.495 -1.261 10.395 1.00 87.25 68 GLY A N 1
ATOM 547 C CA . GLY A 1 68 ? -21.437 -2.403 11.321 1.00 87.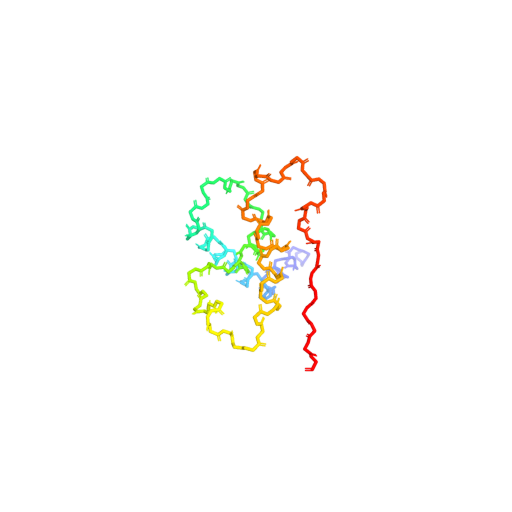25 68 GLY A CA 1
ATOM 548 C C . GLY A 1 68 ? -20.061 -2.744 11.909 1.00 87.25 68 GLY A C 1
ATOM 549 O O . GLY A 1 68 ? -19.996 -3.524 12.851 1.00 87.25 68 GLY A O 1
ATOM 550 N N . LEU A 1 69 ? -18.968 -2.144 11.418 1.00 88.81 69 LEU A N 1
ATOM 551 C CA . LEU A 1 69 ? -17.591 -2.458 11.842 1.00 88.81 69 LEU A CA 1
ATOM 552 C C . LEU A 1 69 ? -16.888 -1.317 12.610 1.00 88.81 69 LEU A C 1
ATOM 554 O O . LEU A 1 69 ? -15.660 -1.263 12.649 1.00 88.81 69 LEU A O 1
ATOM 558 N N . SER A 1 70 ? -17.627 -0.401 13.244 1.00 89.31 70 SER A N 1
ATOM 559 C CA . SER A 1 70 ? -17.057 0.812 13.865 1.00 89.31 70 SER A CA 1
ATOM 560 C C . SER A 1 70 ? -15.925 0.531 14.863 1.00 89.31 70 SER A C 1
ATOM 562 O O . SER A 1 70 ? -14.876 1.162 14.782 1.00 89.31 70 SER A O 1
ATOM 564 N N . ALA A 1 71 ? -16.086 -0.469 15.738 1.00 89.25 71 ALA A N 1
ATOM 565 C CA . ALA A 1 71 ? -15.058 -0.838 16.716 1.00 89.25 71 ALA A CA 1
ATOM 566 C C . ALA A 1 71 ? -13.750 -1.308 16.050 1.00 89.25 71 ALA A C 1
ATOM 568 O O . ALA A 1 71 ? -12.655 -0.936 16.471 1.00 89.25 71 ALA A O 1
ATOM 569 N N . VAL A 1 72 ? -13.862 -2.085 14.969 1.00 89.69 72 VAL A N 1
ATOM 570 C CA . VAL A 1 72 ? -12.713 -2.563 14.188 1.00 89.69 72 VAL A CA 1
ATOM 571 C C . VAL A 1 72 ? -12.054 -1.401 13.445 1.00 89.69 72 VAL A C 1
ATOM 573 O O . VAL A 1 72 ? -10.832 -1.264 13.467 1.00 89.69 72 VAL A O 1
ATOM 576 N N . ILE A 1 73 ? -12.857 -0.528 12.831 1.00 91.25 73 ILE A N 1
ATOM 577 C CA . ILE A 1 73 ? -12.380 0.664 12.120 1.00 91.25 73 ILE A CA 1
ATOM 578 C C . ILE A 1 73 ? -11.573 1.568 13.058 1.00 91.25 73 ILE A C 1
ATOM 580 O O . ILE A 1 73 ? -10.487 2.022 12.688 1.00 91.25 73 ILE A O 1
ATOM 584 N N . ASP A 1 74 ? -12.069 1.823 14.266 1.00 91.12 74 ASP A N 1
ATOM 585 C CA . ASP A 1 74 ? -11.389 2.696 15.222 1.00 91.12 74 ASP A CA 1
ATOM 586 C C . ASP A 1 74 ? -10.103 2.062 15.767 1.00 91.12 74 ASP A C 1
ATOM 588 O O . ASP A 1 74 ? -9.076 2.744 15.853 1.00 91.12 74 ASP A O 1
ATOM 592 N N . GLY A 1 75 ? -10.099 0.743 15.993 1.00 89.88 75 GLY A N 1
ATOM 593 C CA . GLY A 1 75 ? -8.880 -0.004 16.308 1.00 89.88 75 GLY A CA 1
ATOM 594 C C . GLY A 1 75 ? -7.811 0.127 15.216 1.00 89.88 75 GLY A C 1
ATOM 595 O O . GLY A 1 75 ? -6.654 0.436 15.514 1.00 89.88 75 GLY A O 1
ATOM 596 N N . ILE A 1 76 ? -8.187 -0.026 13.941 1.00 91.12 76 ILE A N 1
ATOM 597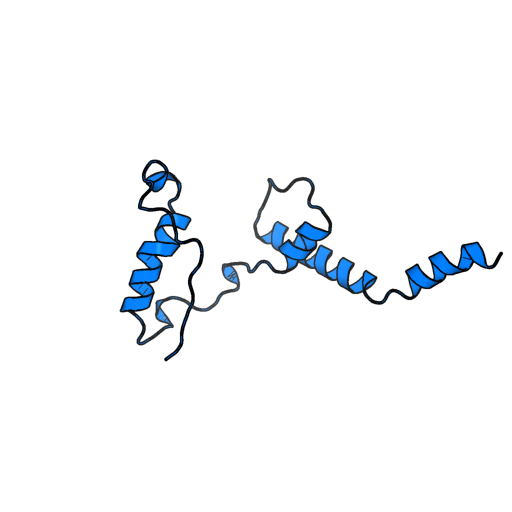 C CA . ILE A 1 76 ? -7.267 0.114 12.795 1.00 91.12 76 ILE A CA 1
ATOM 598 C C . ILE A 1 76 ? -6.736 1.546 12.687 1.00 91.12 76 ILE A C 1
ATOM 600 O O . ILE A 1 76 ? -5.539 1.754 12.460 1.00 91.12 76 ILE A O 1
ATOM 604 N N . LYS A 1 77 ? -7.601 2.552 12.863 1.00 90.56 77 LYS A N 1
ATOM 605 C CA . LYS A 1 77 ? -7.191 3.960 12.810 1.00 90.56 77 LYS A CA 1
ATOM 606 C C . LYS A 1 77 ? -6.103 4.271 13.833 1.00 90.56 77 LYS A C 1
ATOM 608 O O . LYS A 1 77 ? -5.116 4.911 13.476 1.00 90.56 77 LYS A O 1
ATOM 613 N N . GLN A 1 78 ? -6.261 3.804 15.069 1.00 87.75 78 GLN A N 1
ATOM 614 C CA . GLN A 1 78 ? -5.313 4.088 16.147 1.00 87.75 78 GLN A CA 1
ATOM 615 C C . GLN A 1 78 ? -4.013 3.292 16.030 1.00 87.75 78 GLN A C 1
ATOM 617 O O . GLN A 1 78 ? -2.935 3.842 16.235 1.00 87.75 78 GLN A O 1
ATOM 622 N N . THR A 1 79 ? -4.105 2.005 15.706 1.00 87.12 79 THR A N 1
ATOM 623 C CA . THR A 1 79 ? -2.949 1.097 15.774 1.00 87.12 79 THR A CA 1
ATOM 624 C C . THR A 1 79 ? -2.140 1.045 14.482 1.00 87.12 79 THR A C 1
ATOM 626 O O . THR A 1 79 ? -0.938 0.794 14.520 1.00 87.12 79 THR A O 1
ATOM 629 N N . VAL A 1 80 ? -2.771 1.298 13.332 1.00 88.56 80 VAL A N 1
ATOM 630 C CA . VAL A 1 80 ? -2.153 1.104 12.012 1.00 88.56 80 VAL A CA 1
ATOM 631 C C . VAL A 1 80 ? -2.015 2.424 11.276 1.00 88.56 80 VAL A C 1
ATOM 633 O O . VAL A 1 80 ? -0.919 2.798 10.865 1.00 88.56 80 VAL A O 1
ATOM 636 N N . ILE A 1 81 ? -3.122 3.147 11.107 1.00 90.06 81 ILE A N 1
ATOM 637 C CA . ILE A 1 81 ? -3.144 4.339 10.253 1.00 90.06 81 ILE A CA 1
ATOM 638 C C . ILE A 1 81 ? -2.376 5.479 10.919 1.00 90.06 81 ILE A C 1
ATOM 640 O O . ILE A 1 81 ? -1.515 6.090 10.283 1.00 90.06 81 ILE A O 1
ATOM 644 N N . PHE A 1 82 ? -2.648 5.740 12.199 1.00 89.38 82 PHE A N 1
ATOM 645 C CA . PHE A 1 82 ? -2.037 6.845 12.928 1.00 89.38 82 PHE A CA 1
ATOM 646 C C . PHE A 1 82 ? -0.501 6.749 12.971 1.00 89.38 82 PHE A C 1
ATOM 648 O O . PHE A 1 82 ? 0.150 7.724 12.579 1.00 89.38 82 PHE A O 1
ATOM 655 N N . PRO A 1 83 ? 0.113 5.593 13.301 1.00 87.00 83 PRO A N 1
ATOM 656 C CA . PRO A 1 83 ? 1.567 5.497 13.303 1.00 87.00 83 PRO A CA 1
ATOM 657 C C . PRO A 1 83 ? 2.207 5.593 11.918 1.00 87.00 83 PRO A C 1
ATOM 659 O O . PRO A 1 83 ? 3.338 6.059 11.791 1.00 87.00 83 PRO A O 1
ATOM 662 N N . VAL A 1 84 ? 1.497 5.182 10.863 1.00 86.94 84 VAL A N 1
ATOM 663 C CA . VAL A 1 84 ? 1.993 5.277 9.482 1.00 86.94 84 VAL A CA 1
ATOM 664 C C . VAL A 1 84 ? 1.941 6.713 8.961 1.00 86.94 84 VAL A C 1
ATOM 666 O O . VAL A 1 84 ? 2.864 7.128 8.259 1.00 86.94 84 VAL A O 1
ATOM 669 N N . GLN A 1 85 ? 0.895 7.469 9.304 1.00 87.56 85 GLN A N 1
ATOM 670 C CA . GLN A 1 85 ? 0.727 8.859 8.873 1.00 87.56 85 GLN A CA 1
ATOM 671 C C . GLN A 1 85 ? 1.613 9.841 9.645 1.00 87.56 85 GLN A C 1
ATOM 673 O O . GLN A 1 85 ? 2.058 10.826 9.064 1.00 87.56 85 GLN A O 1
ATOM 678 N N . ARG A 1 86 ? 1.856 9.593 10.937 1.00 85.50 86 ARG A N 1
ATOM 679 C CA . ARG A 1 86 ? 2.576 10.506 11.841 1.00 85.50 86 ARG A CA 1
ATOM 680 C C . ARG A 1 86 ? 3.839 9.869 12.411 1.00 85.50 86 ARG A C 1
ATOM 682 O O . ARG A 1 86 ? 4.062 9.857 13.622 1.00 85.50 86 ARG A O 1
ATOM 689 N N . LYS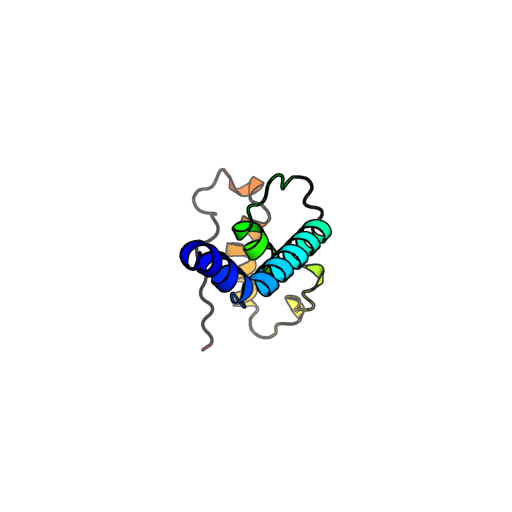 A 1 87 ? 4.689 9.344 11.529 1.00 82.25 87 LYS A N 1
ATOM 690 C CA . LYS A 1 87 ? 5.947 8.683 11.921 1.00 82.25 87 LYS A CA 1
ATOM 691 C C . LYS A 1 87 ? 6.872 9.618 12.698 1.00 82.25 87 LYS A C 1
ATOM 693 O O . LYS A 1 87 ? 7.588 9.172 13.590 1.00 82.25 87 LYS A O 1
ATOM 698 N N . GLU A 1 88 ? 6.853 10.908 12.373 1.00 82.94 88 GLU A N 1
ATOM 699 C CA . GLU A 1 88 ? 7.650 11.935 13.040 1.00 82.94 88 GLU A CA 1
ATOM 700 C C . GLU A 1 88 ? 7.319 12.081 14.531 1.00 82.94 88 GLU A C 1
ATOM 702 O O . GLU A 1 88 ? 8.231 12.270 15.332 1.00 82.94 88 GLU A O 1
ATOM 707 N N . LEU A 1 89 ? 6.048 11.920 14.917 1.00 79.56 89 LEU A N 1
ATOM 708 C CA . LEU A 1 89 ? 5.603 12.071 16.306 1.00 79.56 89 LEU A CA 1
ATOM 709 C C . LEU A 1 89 ? 5.961 10.857 17.173 1.00 79.56 89 LEU A C 1
ATOM 711 O O . LEU A 1 89 ? 6.068 10.978 18.390 1.00 79.56 89 LEU A O 1
ATOM 715 N N . LEU A 1 90 ? 6.156 9.689 16.554 1.00 73.50 90 LEU A N 1
ATOM 716 C CA . LEU A 1 90 ? 6.322 8.408 17.251 1.00 73.50 90 LEU A CA 1
ATOM 717 C C . LEU A 1 90 ? 7.748 7.850 17.186 1.00 73.50 90 LEU A C 1
ATOM 719 O O . LEU A 1 90 ? 8.020 6.792 17.747 1.00 73.50 90 LEU A O 1
ATOM 723 N N . ARG A 1 91 ? 8.688 8.573 16.562 1.00 72.56 91 ARG A N 1
ATOM 724 C CA . ARG A 1 91 ? 10.099 8.161 16.421 1.00 72.56 91 ARG A CA 1
ATOM 725 C C . ARG A 1 91 ? 10.790 7.800 17.740 1.00 72.56 91 ARG A C 1
ATOM 727 O O . ARG A 1 91 ? 11.707 6.988 17.729 1.00 72.56 91 ARG A O 1
ATOM 734 N N . ASN A 1 92 ? 10.348 8.386 18.852 1.00 73.06 92 ASN A N 1
ATOM 735 C CA . ASN A 1 92 ? 10.957 8.200 20.171 1.00 73.06 92 ASN A CA 1
ATOM 736 C C . ASN A 1 92 ? 10.280 7.101 21.008 1.00 73.06 92 ASN A C 1
ATOM 738 O O . ASN A 1 92 ? 10.687 6.867 22.142 1.00 73.06 92 ASN A O 1
ATOM 742 N N . SER A 1 93 ? 9.232 6.449 20.492 1.00 69.38 93 SER A N 1
ATOM 743 C CA . SER A 1 93 ? 8.423 5.501 21.258 1.00 69.38 93 SER A CA 1
ATOM 744 C C . SER A 1 93 ? 8.468 4.102 20.647 1.00 69.38 93 SER A C 1
ATOM 746 O O . SER A 1 93 ? 7.857 3.821 19.619 1.00 69.38 93 SER A O 1
ATOM 748 N N . THR A 1 94 ? 9.161 3.186 21.327 1.00 69.19 94 THR A N 1
ATOM 749 C CA . THR A 1 94 ? 9.286 1.775 20.923 1.00 69.19 94 THR A CA 1
ATOM 750 C C . THR A 1 94 ? 7.948 1.024 20.978 1.00 69.19 94 THR A C 1
ATOM 752 O O . THR A 1 94 ? 7.754 0.067 20.228 1.00 69.19 94 THR A O 1
ATOM 755 N N . LEU A 1 95 ? 7.006 1.466 21.823 1.00 71.12 95 LEU A N 1
ATOM 756 C CA . LEU A 1 95 ? 5.700 0.819 22.013 1.00 71.12 95 LEU A CA 1
ATOM 757 C C . LEU A 1 95 ? 4.665 1.172 20.939 1.00 71.12 95 LEU A C 1
ATOM 759 O O . LEU A 1 95 ? 3.714 0.423 20.752 1.00 71.12 95 LEU A O 1
ATOM 763 N N . THR A 1 96 ? 4.821 2.300 20.247 1.00 71.62 96 THR A N 1
ATOM 764 C CA . THR A 1 96 ? 3.798 2.824 19.317 1.00 71.62 96 THR A CA 1
ATOM 765 C C . THR A 1 96 ? 4.126 2.554 17.850 1.00 71.62 96 THR A C 1
ATOM 767 O O . THR A 1 96 ? 3.576 3.182 16.946 1.00 71.62 96 THR A O 1
ATOM 770 N N . ASN A 1 97 ? 5.013 1.591 17.598 1.00 75.44 97 ASN A N 1
ATOM 771 C CA . ASN A 1 97 ? 5.299 1.140 16.246 1.00 75.44 97 ASN A CA 1
ATOM 772 C C . ASN A 1 97 ? 4.059 0.476 15.627 1.00 75.44 97 ASN A C 1
ATOM 774 O O . ASN A 1 97 ? 3.378 -0.293 16.310 1.00 75.44 97 ASN A O 1
ATOM 778 N N . PRO A 1 98 ? 3.778 0.717 14.333 1.00 80.94 98 PRO A N 1
ATOM 779 C CA . PRO A 1 98 ? 2.702 0.013 13.657 1.00 80.94 98 PRO A CA 1
ATOM 780 C C . PRO A 1 98 ? 2.983 -1.500 13.651 1.00 80.94 98 PRO A C 1
ATOM 782 O O . PRO A 1 98 ? 4.143 -1.915 13.517 1.00 80.94 98 PRO A O 1
ATOM 785 N N . PRO A 1 99 ? 1.944 -2.342 13.765 1.00 81.81 99 PRO A N 1
ATOM 786 C CA . PRO A 1 99 ? 2.101 -3.787 13.690 1.00 81.81 99 PRO A CA 1
ATOM 787 C C . PRO A 1 99 ? 2.645 -4.197 12.314 1.00 81.81 99 PRO A C 1
ATOM 789 O O . PRO A 1 99 ? 2.318 -3.598 11.291 1.00 81.81 99 PRO A O 1
ATOM 792 N N . ARG A 1 100 ? 3.475 -5.247 12.277 1.00 84.25 100 ARG A N 1
ATOM 793 C CA . ARG A 1 100 ? 4.116 -5.720 11.032 1.00 84.25 100 ARG A CA 1
ATOM 794 C C . ARG A 1 100 ? 3.153 -6.421 10.072 1.00 84.25 100 ARG A C 1
ATOM 796 O O . ARG A 1 100 ? 3.450 -6.522 8.888 1.00 84.25 100 ARG A O 1
ATOM 803 N N . GLY A 1 101 ? 2.034 -6.923 10.580 1.00 85.44 101 GLY A N 1
ATOM 804 C CA . GLY A 1 101 ? 1.026 -7.625 9.803 1.00 85.44 101 GLY A CA 1
ATOM 805 C C . GLY A 1 101 ? -0.320 -7.568 10.507 1.00 85.44 101 GLY A C 1
ATOM 806 O O . GLY A 1 101 ? -0.385 -7.548 11.736 1.00 85.44 101 GLY A O 1
ATOM 807 N N . ILE A 1 102 ? -1.383 -7.512 9.714 1.00 87.81 102 ILE A N 1
ATOM 808 C CA . ILE A 1 102 ? -2.770 -7.498 10.174 1.00 87.81 102 ILE A CA 1
ATOM 809 C C . ILE A 1 102 ? -3.494 -8.549 9.347 1.00 87.81 102 ILE A C 1
ATOM 811 O O . ILE A 1 102 ? -3.337 -8.591 8.127 1.00 87.81 102 ILE A O 1
ATOM 815 N N . LEU A 1 103 ? -4.271 -9.398 10.010 1.00 90.44 103 LEU A N 1
ATOM 816 C CA . LEU A 1 103 ? -5.131 -10.369 9.355 1.00 90.44 103 LEU A CA 1
ATOM 817 C C . LEU A 1 103 ? -6.580 -9.939 9.556 1.00 90.44 103 LEU A C 1
ATOM 819 O O . LEU A 1 103 ? -7.019 -9.749 10.688 1.00 90.44 103 LEU A O 1
ATOM 823 N N . PHE A 1 104 ? -7.323 -9.819 8.462 1.00 83.44 104 PHE A N 1
ATOM 824 C CA . PHE A 1 104 ? -8.767 -9.642 8.513 1.00 83.44 104 PHE A CA 1
ATOM 825 C C . PHE A 1 104 ? -9.425 -11.015 8.452 1.00 83.44 104 PHE A C 1
ATOM 827 O O . PHE A 1 104 ? -9.309 -11.713 7.446 1.00 83.44 104 PHE A O 1
ATOM 834 N N . LYS A 1 105 ? -10.093 -11.409 9.538 1.00 80.06 105 LYS A N 1
ATOM 835 C CA . LYS A 1 105 ? -10.945 -12.597 9.568 1.00 80.06 105 LYS A CA 1
ATOM 836 C C . LYS A 1 105 ? -12.397 -12.141 9.468 1.00 80.06 105 LYS A C 1
ATOM 838 O O . LYS A 1 105 ? -12.808 -11.249 10.202 1.00 80.06 105 LYS A O 1
ATOM 843 N N . ILE A 1 106 ? -13.134 -12.738 8.542 1.00 65.69 106 ILE A N 1
ATOM 844 C CA . ILE A 1 106 ? -14.589 -12.627 8.471 1.00 65.69 106 ILE A CA 1
ATOM 845 C C . ILE A 1 106 ? -15.117 -13.832 9.252 1.00 65.69 106 ILE A C 1
ATOM 847 O O . ILE A 1 106 ? -14.677 -14.956 8.993 1.00 65.69 106 ILE A O 1
ATOM 851 N N . GLU A 1 107 ? -15.951 -13.579 10.255 1.00 58.38 107 GLU A N 1
ATOM 852 C CA . GLU A 1 107 ? -16.679 -14.605 11.010 1.00 58.38 107 GLU A CA 1
ATOM 853 C C . GLU A 1 107 ? -18.110 -14.719 10.484 1.00 58.38 107 GLU A C 1
ATOM 85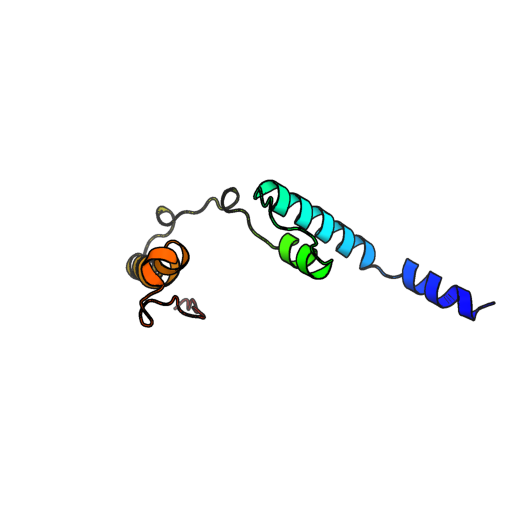5 O O . GLU A 1 107 ? -18.675 -13.663 10.109 1.00 58.38 107 GLU A O 1
#

Radius of gyration: 21.82 Å; Cα contacts (8 Å, |Δi|>4): 44; chains: 1; bounding box: 47×37×61 Å